Protein AF-A0A968BYQ3-F1 (afdb_monomer_lite)

Sequence (93 aa):
MLQLWFVLDNPSLLNDVLAAWTDAGVRGITILESTGVHRVRSRTSTEDAPFMLGFSRLLRTDQVGHHTLFAVVRDMEVVESVVAATEKVVGDL

Radius of gyration: 17.19 Å; chains: 1; bounding box: 44×25×40 Å

Secondary structure (DSSP, 8-state):
-EEEEEEES-GGGHHHHHHHHHHTT---EEEEEE--HHHHHHHHTTTTS-GGGHHHHHS-----PEEEEEEEESSHHHHHHHHHHHHHHH---

Structure (mmCIF, N/CA/C/O backbone):
data_AF-A0A968BYQ3-F1
#
_entry.id   AF-A0A968BYQ3-F1
#
loop_
_atom_site.grou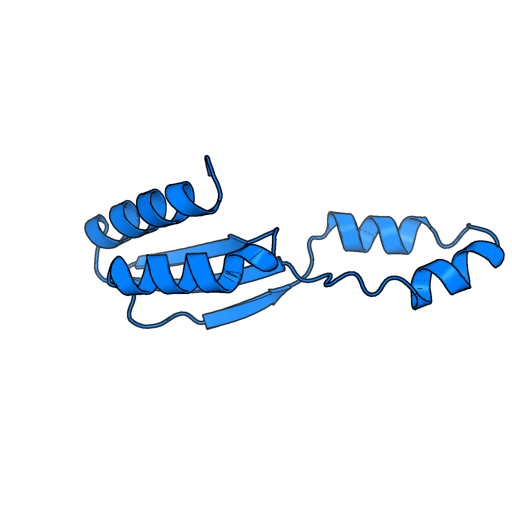p_PDB
_atom_site.id
_atom_site.type_symbol
_atom_site.label_atom_id
_atom_site.label_alt_id
_atom_site.label_comp_id
_atom_site.label_asym_id
_atom_site.label_entity_id
_atom_site.label_seq_id
_atom_site.pdbx_PDB_ins_code
_atom_site.Cartn_x
_atom_site.Cartn_y
_atom_site.Cartn_z
_atom_site.occupancy
_atom_site.B_iso_or_equiv
_atom_site.auth_seq_id
_atom_site.auth_comp_id
_atom_site.auth_asym_id
_atom_site.auth_atom_id
_atom_site.pdbx_PDB_model_num
ATOM 1 N N . MET A 1 1 ? -8.836 5.538 15.601 1.00 88.75 1 MET A N 1
ATOM 2 C CA . MET A 1 1 ? -8.497 5.960 14.226 1.00 88.75 1 MET A CA 1
ATOM 3 C C . MET A 1 1 ? -6.994 5.907 14.077 1.00 88.75 1 MET A C 1
ATOM 5 O O . MET A 1 1 ? -6.304 6.491 14.905 1.00 88.75 1 MET A O 1
ATOM 9 N N . LEU A 1 2 ? -6.512 5.176 13.079 1.00 96.38 2 LEU A N 1
ATOM 10 C CA . LEU A 1 2 ? -5.098 4.900 12.840 1.00 96.38 2 LEU A CA 1
ATOM 11 C C . LEU A 1 2 ? -4.757 5.230 11.390 1.00 96.38 2 LEU A C 1
ATOM 13 O O . LEU A 1 2 ? -5.607 5.107 10.510 1.00 96.38 2 LEU A O 1
ATOM 17 N N . GLN A 1 3 ? -3.517 5.644 11.161 1.00 96.31 3 GLN A N 1
ATOM 18 C CA . GLN A 1 3 ? -3.008 5.985 9.841 1.00 96.31 3 GLN A CA 1
ATOM 19 C C . GLN A 1 3 ? -2.085 4.865 9.349 1.00 96.31 3 GLN A C 1
ATOM 21 O O . GLN A 1 3 ? -1.128 4.511 10.033 1.00 96.31 3 GLN A O 1
ATOM 26 N N . LEU A 1 4 ? -2.347 4.362 8.146 1.00 96.44 4 LEU A N 1
ATOM 27 C CA . LEU A 1 4 ? -1.510 3.401 7.437 1.00 96.44 4 LEU A CA 1
ATOM 28 C C . LEU A 1 4 ? -0.677 4.109 6.371 1.00 96.44 4 LEU A C 1
ATOM 30 O O . LEU A 1 4 ? -1.168 5.016 5.691 1.00 96.44 4 LEU A O 1
ATOM 34 N N . TRP A 1 5 ? 0.580 3.686 6.265 1.00 96.06 5 TRP A N 1
ATOM 35 C CA . TRP A 1 5 ? 1.538 4.104 5.247 1.00 96.06 5 TRP A CA 1
ATOM 36 C C . TRP A 1 5 ? 2.160 2.841 4.676 1.00 96.06 5 TRP A C 1
ATOM 38 O O . TRP A 1 5 ? 2.732 2.049 5.422 1.00 96.06 5 TRP A O 1
ATOM 48 N N . PHE A 1 6 ? 2.055 2.660 3.368 1.00 96.25 6 PHE A N 1
ATOM 49 C CA . PHE A 1 6 ? 2.638 1.516 2.684 1.00 96.25 6 PHE A CA 1
ATOM 50 C C . PHE A 1 6 ? 3.347 1.981 1.419 1.00 96.25 6 PHE A C 1
ATOM 52 O O . PHE A 1 6 ? 2.801 2.782 0.665 1.00 96.25 6 PHE A O 1
ATOM 59 N N . VAL A 1 7 ? 4.571 1.503 1.200 1.00 94.06 7 VAL A N 1
ATOM 60 C CA . VAL A 1 7 ? 5.357 1.812 0.003 1.00 94.06 7 VAL A CA 1
ATOM 61 C C . VAL A 1 7 ? 5.413 0.559 -0.854 1.00 94.06 7 VAL A C 1
ATOM 63 O O . VAL A 1 7 ? 6.066 -0.415 -0.493 1.00 94.06 7 VAL A O 1
ATOM 66 N N . LEU A 1 8 ? 4.740 0.600 -1.999 1.00 93.88 8 LEU A N 1
ATOM 67 C CA . LEU A 1 8 ? 4.746 -0.476 -2.975 1.00 93.88 8 LEU A CA 1
ATOM 68 C C . LEU A 1 8 ? 5.859 -0.244 -4.003 1.00 93.88 8 LEU A C 1
ATOM 70 O O . LEU A 1 8 ? 5.771 0.678 -4.818 1.00 93.88 8 LEU A O 1
ATOM 74 N N . ASP A 1 9 ? 6.892 -1.090 -3.969 1.00 88.88 9 ASP A N 1
ATOM 75 C CA . ASP A 1 9 ? 8.021 -1.017 -4.907 1.00 88.88 9 ASP A CA 1
ATOM 76 C C . ASP A 1 9 ? 7.650 -1.505 -6.313 1.00 88.88 9 ASP A C 1
ATOM 78 O O . ASP A 1 9 ? 8.053 -0.882 -7.293 1.00 88.88 9 ASP A O 1
ATOM 82 N N . ASN A 1 10 ? 6.855 -2.579 -6.406 1.00 89.88 10 ASN A N 1
ATOM 83 C CA . ASN A 1 10 ? 6.427 -3.156 -7.675 1.00 89.88 10 ASN A CA 1
ATOM 84 C C . ASN A 1 10 ? 5.057 -2.595 -8.117 1.00 89.88 10 ASN A C 1
ATOM 86 O O . ASN A 1 10 ? 4.025 -3.062 -7.622 1.00 89.88 10 ASN A O 1
ATOM 90 N N . PRO A 1 11 ? 5.005 -1.654 -9.082 1.00 88.19 11 PRO A N 1
ATOM 91 C CA . PRO A 1 11 ? 3.754 -1.036 -9.522 1.00 88.19 11 PRO A CA 1
ATOM 92 C C . PRO A 1 11 ? 2.789 -2.028 -10.185 1.00 88.19 11 PRO A C 1
ATOM 94 O O . PRO A 1 11 ? 1.586 -1.768 -10.219 1.00 88.19 11 PRO A O 1
ATOM 97 N N . SER A 1 12 ? 3.266 -3.186 -10.666 1.00 91.56 12 SER A N 1
ATOM 98 C CA . SER A 1 12 ? 2.390 -4.193 -11.279 1.00 91.56 12 SER A CA 1
ATOM 99 C C . SER A 1 12 ? 1.385 -4.790 -10.292 1.00 91.56 12 SER A C 1
ATOM 101 O O . SER A 1 12 ? 0.364 -5.311 -10.723 1.00 91.56 12 SER A O 1
ATOM 103 N N . LEU A 1 13 ? 1.672 -4.720 -8.988 1.00 95.38 13 LEU A N 1
ATOM 104 C CA . LEU A 1 13 ? 0.828 -5.268 -7.922 1.00 95.38 13 LEU A CA 1
ATOM 105 C C . LEU A 1 13 ? -0.184 -4.252 -7.379 1.00 95.38 13 LEU A C 1
ATOM 107 O O . LEU A 1 13 ? -0.963 -4.585 -6.490 1.00 95.38 13 LEU A O 1
ATOM 111 N N . LEU A 1 14 ? -0.185 -3.008 -7.875 1.00 95.06 14 LEU A N 1
ATOM 112 C CA . LEU A 1 14 ? -0.989 -1.932 -7.293 1.00 95.06 14 LEU A CA 1
ATOM 113 C C . LEU A 1 14 ? -2.473 -2.291 -7.226 1.00 95.06 14 LEU A C 1
ATOM 115 O O . LEU A 1 14 ? -3.088 -2.145 -6.175 1.00 95.06 14 LEU A O 1
ATOM 119 N N . ASN A 1 15 ? -3.044 -2.764 -8.333 1.00 96.25 15 ASN A N 1
ATOM 120 C CA . ASN A 1 15 ? -4.470 -3.082 -8.391 1.00 96.25 15 ASN A CA 1
ATOM 121 C C . ASN A 1 15 ? -4.840 -4.212 -7.424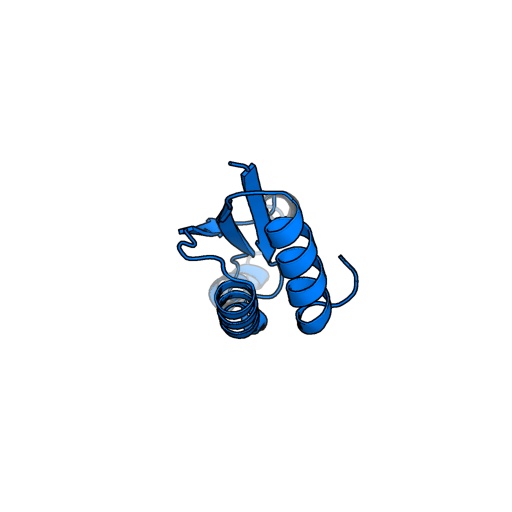 1.00 96.25 15 ASN A C 1
ATOM 123 O O . ASN A 1 15 ? -5.869 -4.122 -6.758 1.00 96.25 15 ASN A O 1
ATOM 127 N N . ASP A 1 16 ? -3.978 -5.221 -7.298 1.00 97.88 16 ASP A N 1
ATOM 128 C CA . ASP A 1 16 ? -4.197 -6.353 -6.398 1.00 97.88 16 ASP A CA 1
ATOM 129 C C . ASP A 1 16 ? -4.142 -5.904 -4.930 1.00 97.88 16 ASP A C 1
ATOM 131 O O . ASP A 1 16 ? -4.999 -6.281 -4.132 1.00 97.88 16 ASP A O 1
ATOM 135 N N . VAL A 1 17 ? -3.199 -5.019 -4.581 1.00 97.81 17 VAL A N 1
ATOM 136 C CA . VAL A 1 17 ? -3.115 -4.412 -3.241 1.00 97.81 17 VAL A CA 1
ATOM 137 C C . VAL A 1 17 ? -4.350 -3.555 -2.943 1.00 97.81 17 VAL A C 1
ATOM 139 O O . VAL A 1 17 ? -4.924 -3.663 -1.861 1.00 97.81 17 VAL A O 1
ATOM 142 N N . LEU A 1 18 ? -4.796 -2.721 -3.888 1.00 97.44 18 LEU A N 1
ATOM 143 C CA . LEU A 1 18 ? -5.979 -1.871 -3.703 1.00 97.44 18 LEU A CA 1
ATOM 144 C C . LEU A 1 18 ? -7.257 -2.697 -3.507 1.00 97.44 18 LEU A C 1
ATOM 146 O O . LEU A 1 18 ? -8.084 -2.349 -2.658 1.00 97.44 18 LEU A O 1
ATOM 150 N N . ALA A 1 19 ? -7.407 -3.791 -4.258 1.00 98.00 19 ALA A N 1
ATOM 151 C CA . ALA A 1 19 ? -8.510 -4.729 -4.087 1.00 98.00 19 ALA A CA 1
ATOM 152 C C . ALA A 1 19 ? -8.452 -5.387 -2.700 1.00 98.00 19 ALA A C 1
ATOM 154 O O . ALA A 1 19 ? -9.419 -5.309 -1.945 1.00 98.00 19 ALA A O 1
ATOM 155 N N . ALA A 1 20 ? -7.287 -5.914 -2.316 1.00 97.94 20 ALA A N 1
ATOM 156 C CA . ALA A 1 20 ? -7.075 -6.552 -1.020 1.00 97.94 20 ALA A CA 1
ATOM 157 C C . ALA A 1 20 ? -7.377 -5.613 0.164 1.00 97.94 20 ALA A C 1
ATOM 159 O O . ALA A 1 20 ? -8.003 -6.021 1.141 1.00 97.94 20 ALA A O 1
ATOM 160 N N . TRP A 1 21 ? -6.980 -4.341 0.078 1.00 97.81 21 TRP A N 1
ATOM 161 C CA . TRP A 1 21 ? -7.265 -3.339 1.112 1.00 97.81 21 TRP A CA 1
ATOM 162 C C . TRP A 1 21 ? -8.753 -2.994 1.183 1.00 97.81 21 TRP A C 1
ATOM 164 O O . TRP A 1 21 ? -9.302 -2.845 2.277 1.00 97.81 21 TRP A O 1
ATOM 174 N N . THR A 1 22 ? -9.413 -2.883 0.029 1.00 96.75 22 THR A N 1
ATOM 175 C CA . THR A 1 22 ? -10.859 -2.636 -0.041 1.00 96.75 22 THR A CA 1
ATOM 176 C C . THR A 1 22 ? -11.636 -3.784 0.606 1.00 96.75 22 THR A C 1
ATOM 178 O O . THR A 1 22 ? -12.499 -3.537 1.452 1.00 96.75 22 THR A O 1
ATOM 181 N N . ASP A 1 23 ? -11.266 -5.028 0.294 1.00 97.38 23 ASP A N 1
ATOM 182 C CA . ASP A 1 23 ? -11.865 -6.240 0.866 1.00 97.38 23 ASP A CA 1
ATOM 183 C C . ASP A 1 23 ? -11.587 -6.378 2.373 1.00 97.38 23 ASP A C 1
ATOM 185 O O . ASP A 1 23 ? -12.451 -6.828 3.127 1.00 97.38 23 ASP A O 1
ATOM 189 N N . ALA A 1 24 ? -10.422 -5.915 2.841 1.00 96.25 24 ALA A N 1
ATOM 190 C CA . ALA A 1 24 ? -10.069 -5.819 4.262 1.00 96.25 24 ALA A CA 1
ATOM 191 C C . ALA A 1 24 ? -10.799 -4.676 5.008 1.00 96.25 24 ALA A C 1
ATOM 193 O O . ALA A 1 24 ? -10.617 -4.487 6.212 1.00 96.25 24 ALA A O 1
ATOM 194 N N . GLY A 1 25 ? -11.645 -3.901 4.319 1.00 94.88 25 GLY A N 1
ATOM 195 C CA . GLY A 1 25 ? -12.495 -2.872 4.920 1.00 94.88 25 GLY A CA 1
ATOM 196 C C . GLY A 1 25 ? -11.913 -1.455 4.904 1.00 94.88 25 GLY A C 1
ATOM 197 O O . GLY A 1 25 ? -12.461 -0.559 5.565 1.00 94.88 25 GLY A O 1
ATOM 198 N N . VAL A 1 26 ? -10.840 -1.209 4.147 1.00 96.88 26 VAL A N 1
ATOM 199 C CA . VAL A 1 26 ? -10.325 0.145 3.905 1.00 96.88 26 VAL A CA 1
ATOM 200 C C . VAL A 1 26 ? -11.242 0.867 2.922 1.00 96.88 26 VAL A C 1
ATOM 202 O O . VAL A 1 26 ? -11.390 0.479 1.772 1.00 96.88 26 VAL A O 1
ATOM 205 N N . ARG A 1 27 ? -11.865 1.961 3.372 1.00 93.31 27 ARG A N 1
ATOM 206 C CA . ARG A 1 27 ? -12.852 2.707 2.565 1.00 93.31 27 ARG A CA 1
ATOM 207 C C . ARG A 1 27 ? -12.256 3.815 1.701 1.00 93.31 27 ARG A C 1
ATOM 209 O O . ARG A 1 27 ? -12.933 4.320 0.814 1.00 93.31 27 ARG A O 1
ATOM 216 N N . GLY A 1 28 ? -11.042 4.254 2.011 1.00 95.06 28 GLY A N 1
ATOM 217 C CA . GLY A 1 28 ? -10.399 5.373 1.337 1.00 95.06 28 GLY A CA 1
ATOM 218 C C . GLY A 1 28 ? -8.894 5.187 1.331 1.00 95.06 28 GLY A C 1
ATOM 219 O O . GLY A 1 28 ? -8.295 4.962 2.384 1.00 95.06 28 GLY A O 1
ATOM 220 N N . ILE A 1 29 ? -8.317 5.277 0.137 1.00 97.44 29 ILE A N 1
ATOM 221 C CA . ILE A 1 29 ? -6.889 5.119 -0.111 1.00 97.44 29 ILE A CA 1
ATOM 222 C C . ILE A 1 29 ? -6.443 6.309 -0.959 1.00 97.44 29 ILE A C 1
ATOM 224 O O . ILE A 1 29 ? -6.998 6.550 -2.030 1.00 97.44 29 ILE A O 1
ATOM 228 N N . THR A 1 30 ? -5.447 7.049 -0.484 1.00 96.44 30 THR A N 1
ATOM 229 C CA . THR A 1 30 ? -4.755 8.074 -1.275 1.00 96.44 30 THR A CA 1
ATOM 230 C C . THR A 1 30 ? -3.453 7.481 -1.788 1.00 96.44 30 THR A C 1
ATOM 232 O O . THR A 1 30 ? -2.711 6.873 -1.018 1.00 96.44 30 THR A O 1
ATOM 235 N N . ILE A 1 31 ? -3.167 7.663 -3.075 1.00 95.06 31 ILE A N 1
ATOM 236 C CA . ILE A 1 31 ? -1.987 7.105 -3.741 1.00 95.06 31 ILE A CA 1
ATOM 237 C C . ILE A 1 31 ? -1.102 8.265 -4.187 1.00 95.06 31 ILE A C 1
ATOM 239 O O . ILE A 1 31 ? -1.578 9.182 -4.856 1.00 95.06 31 ILE A O 1
ATOM 243 N N . LEU A 1 32 ? 0.178 8.220 -3.827 1.00 91.94 32 LEU A N 1
ATOM 244 C CA . LEU A 1 32 ? 1.197 9.134 -4.336 1.00 91.94 32 LEU A CA 1
ATOM 245 C C . LEU A 1 32 ? 2.223 8.356 -5.151 1.00 91.94 32 LEU A C 1
ATOM 247 O O . LEU A 1 32 ? 2.803 7.386 -4.662 1.00 91.94 32 LEU A O 1
ATOM 251 N N . GLU A 1 33 ? 2.491 8.820 -6.365 1.00 86.88 33 GLU A N 1
ATOM 252 C CA . GLU A 1 33 ? 3.666 8.383 -7.111 1.00 86.88 33 GLU A CA 1
ATOM 253 C C . GLU A 1 33 ? 4.913 9.003 -6.477 1.00 86.88 33 GLU A C 1
ATOM 255 O O . GLU A 1 33 ? 4.994 10.217 -6.265 1.00 86.88 33 GLU A O 1
ATOM 260 N N . SER A 1 34 ? 5.884 8.166 -6.129 1.00 80.69 34 SER A N 1
ATOM 261 C CA . SER A 1 34 ? 7.113 8.598 -5.470 1.00 80.69 34 SER A CA 1
ATOM 262 C C . SER A 1 34 ? 8.332 7.861 -6.018 1.00 80.69 34 SER A C 1
ATOM 264 O O . SER A 1 34 ? 8.225 6.906 -6.782 1.00 80.69 34 SER A O 1
ATOM 266 N N . THR A 1 35 ? 9.532 8.307 -5.658 1.00 79.81 35 THR A N 1
ATOM 267 C CA . THR A 1 35 ? 10.777 7.642 -6.062 1.00 79.81 35 THR A CA 1
ATOM 268 C C . THR A 1 35 ? 11.712 7.532 -4.868 1.00 79.81 35 THR A C 1
ATOM 270 O O . THR A 1 35 ? 11.954 8.512 -4.164 1.00 79.81 35 THR A O 1
ATOM 273 N N . GLY A 1 36 ? 12.279 6.343 -4.657 1.00 75.06 36 GLY A N 1
ATOM 274 C CA . GLY A 1 36 ? 13.238 6.098 -3.586 1.00 75.06 36 GLY A CA 1
ATOM 275 C C . GLY A 1 36 ? 14.562 6.848 -3.775 1.00 75.06 36 GLY A C 1
ATOM 276 O O . GLY A 1 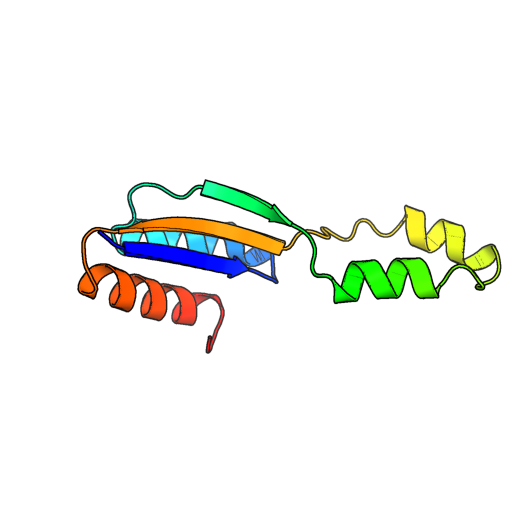36 ? 15.094 6.967 -4.884 1.00 75.06 36 GLY A O 1
ATOM 277 N N . VAL A 1 37 ? 15.151 7.297 -2.663 1.00 78.94 37 VAL A N 1
ATOM 278 C CA . VAL A 1 37 ? 16.396 8.090 -2.644 1.00 78.94 37 VAL A CA 1
ATOM 279 C C . VAL A 1 37 ? 17.581 7.387 -3.314 1.00 78.94 37 VAL A C 1
ATOM 281 O O . VAL A 1 37 ? 18.393 8.040 -3.969 1.00 78.94 37 VAL A O 1
ATOM 284 N N . HIS A 1 38 ? 17.674 6.058 -3.207 1.00 73.94 38 HIS A N 1
ATOM 285 C CA . HIS A 1 38 ? 18.743 5.278 -3.837 1.00 73.94 38 HIS A CA 1
ATOM 286 C C . HIS A 1 38 ? 18.750 5.463 -5.360 1.00 73.94 38 HIS A C 1
ATOM 288 O O . HIS A 1 38 ? 19.800 5.653 -5.969 1.00 73.94 38 HIS A O 1
ATOM 294 N N . ARG A 1 39 ? 17.559 5.497 -5.965 1.0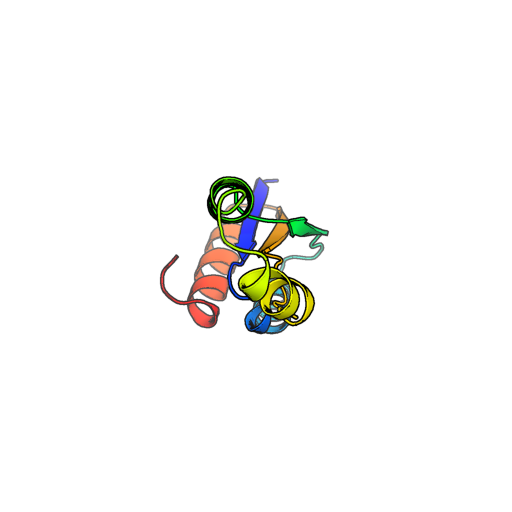0 71.19 39 ARG A N 1
ATOM 295 C CA . ARG A 1 39 ? 17.380 5.654 -7.409 1.00 71.19 39 ARG A CA 1
ATOM 296 C C . ARG A 1 39 ? 17.681 7.076 -7.880 1.00 71.19 39 ARG A C 1
ATOM 298 O O . ARG A 1 39 ? 18.205 7.272 -8.976 1.00 71.19 39 ARG A O 1
ATOM 305 N N . VAL A 1 40 ? 17.386 8.069 -7.041 1.00 71.94 40 VAL A N 1
ATOM 306 C CA . VAL A 1 40 ? 17.782 9.464 -7.285 1.00 71.94 40 VAL A CA 1
ATOM 307 C C . VAL A 1 40 ? 19.307 9.584 -7.269 1.00 71.94 40 VAL A C 1
ATOM 309 O O . VAL A 1 40 ? 19.880 10.130 -8.207 1.00 71.94 40 VAL A O 1
ATOM 312 N N . ARG A 1 41 ? 19.971 9.000 -6.264 1.00 69.44 41 ARG A N 1
ATOM 313 C CA . ARG A 1 41 ? 21.437 9.029 -6.136 1.00 69.44 41 ARG A CA 1
ATOM 314 C C . ARG A 1 41 ? 22.153 8.284 -7.262 1.00 69.44 41 ARG A C 1
ATOM 316 O O . ARG A 1 41 ? 23.120 8.802 -7.805 1.00 69.44 41 ARG A O 1
ATOM 323 N N . SER A 1 42 ? 21.662 7.118 -7.686 1.00 65.56 42 SER A N 1
ATOM 324 C CA . SER A 1 42 ? 22.264 6.396 -8.818 1.00 65.56 42 SER A CA 1
ATOM 325 C C . SER A 1 42 ? 22.193 7.194 -10.128 1.00 65.56 42 SER A C 1
ATOM 327 O O . SER A 1 42 ? 23.073 7.081 -10.980 1.00 65.56 42 SER A O 1
ATOM 329 N N . ARG A 1 43 ? 21.153 8.023 -10.299 1.00 62.56 43 ARG A N 1
ATOM 330 C CA . ARG A 1 43 ? 20.977 8.876 -11.484 1.00 62.56 43 ARG A CA 1
ATOM 331 C C . ARG A 1 43 ? 21.935 10.066 -11.528 1.00 62.56 43 ARG A C 1
ATOM 333 O O . ARG A 1 43 ? 22.292 10.452 -12.644 1.00 62.56 43 ARG A O 1
ATOM 340 N N . THR A 1 44 ? 22.313 10.622 -10.376 1.00 59.91 44 THR A N 1
ATOM 341 C CA . THR A 1 44 ? 23.266 11.741 -10.249 1.00 59.91 44 THR A CA 1
ATOM 342 C C . THR A 1 44 ? 24.721 11.273 -10.210 1.00 59.91 44 THR A C 1
ATOM 344 O O . THR A 1 44 ? 25.575 11.911 -10.806 1.00 59.91 44 THR A O 1
ATOM 347 N N . SER A 1 45 ? 25.029 10.107 -9.632 1.00 57.94 45 SER A N 1
ATOM 348 C CA . SER A 1 45 ? 26.400 9.554 -9.642 1.00 57.94 45 SER A CA 1
ATOM 349 C C . SER A 1 45 ? 26.896 9.084 -11.021 1.00 57.94 45 SER A C 1
ATOM 351 O O . SER A 1 45 ? 28.053 8.704 -11.151 1.00 57.94 45 SER A O 1
ATOM 353 N N . THR A 1 46 ? 26.039 9.088 -12.049 1.00 54.44 46 THR A N 1
ATOM 354 C CA . THR A 1 46 ? 26.386 8.693 -13.431 1.00 54.44 46 THR A CA 1
ATOM 355 C C . THR A 1 46 ? 26.688 9.908 -14.330 1.00 54.44 46 THR A C 1
ATOM 357 O O . THR A 1 46 ? 26.818 9.759 -15.541 1.00 54.44 46 THR A O 1
ATOM 360 N N . GLU A 1 47 ? 26.784 11.122 -13.775 1.00 52.62 47 GLU A N 1
ATOM 361 C CA . GLU A 1 47 ? 27.054 12.352 -14.545 1.00 52.62 47 GLU A CA 1
ATOM 362 C C . GLU A 1 47 ? 28.441 12.378 -15.225 1.00 52.62 47 GLU A C 1
ATOM 364 O O . GLU A 1 47 ? 28.616 13.114 -16.191 1.00 52.62 47 GLU A O 1
ATOM 369 N N . ASP A 1 48 ? 29.370 11.495 -14.837 1.00 51.97 48 ASP A N 1
ATOM 370 C CA . ASP A 1 48 ? 30.701 11.354 -15.461 1.00 51.97 48 ASP A CA 1
ATOM 371 C C . ASP A 1 48 ? 30.774 10.293 -16.581 1.00 51.97 48 ASP A C 1
ATOM 373 O O . ASP A 1 48 ? 31.855 9.985 -17.092 1.00 51.97 48 ASP A O 1
ATOM 377 N N . ALA A 1 49 ? 29.651 9.682 -16.973 1.00 55.53 49 ALA A N 1
ATOM 378 C CA . ALA A 1 49 ? 29.673 8.594 -17.948 1.00 55.53 49 ALA A CA 1
ATOM 379 C C . ALA A 1 49 ? 29.540 9.092 -19.407 1.00 55.53 49 ALA A C 1
ATOM 381 O O . ALA A 1 49 ? 28.712 9.960 -19.696 1.00 55.53 49 ALA A O 1
ATOM 382 N N . PRO A 1 50 ? 30.321 8.539 -20.361 1.00 51.81 50 PRO A N 1
ATOM 383 C CA . PRO A 1 50 ? 30.386 9.036 -21.732 1.00 51.81 50 PRO A CA 1
ATOM 384 C C . PRO A 1 50 ? 29.021 9.036 -22.435 1.00 51.81 50 PRO A C 1
ATOM 386 O O . PRO A 1 50 ? 28.219 8.112 -22.293 1.00 51.81 50 PRO A O 1
ATOM 389 N N . PHE A 1 51 ? 28.811 10.066 -23.262 1.00 53.03 51 PHE A N 1
ATOM 390 C CA . PHE A 1 51 ? 27.589 10.431 -24.003 1.00 53.03 51 PHE A CA 1
ATOM 391 C C . PHE A 1 51 ? 26.840 9.269 -24.702 1.00 53.03 51 PHE A C 1
ATOM 393 O O . PHE A 1 51 ? 25.639 9.366 -24.949 1.00 53.03 51 PHE A O 1
ATOM 400 N N . MET A 1 52 ? 27.511 8.142 -24.978 1.00 51.84 52 MET A N 1
ATOM 401 C CA . MET A 1 52 ? 26.905 6.904 -25.494 1.00 51.84 52 MET A CA 1
ATOM 402 C C . MET A 1 52 ? 25.844 6.284 -24.560 1.00 51.84 52 MET A C 1
ATOM 404 O O . MET A 1 52 ? 24.964 5.572 -25.041 1.00 51.84 52 MET A O 1
ATOM 408 N N . LEU A 1 53 ? 25.857 6.584 -23.255 1.00 53.50 53 LEU A N 1
ATOM 409 C CA . LEU A 1 53 ? 24.828 6.133 -22.301 1.00 53.50 53 LEU A CA 1
ATOM 410 C C . LEU A 1 53 ? 23.576 7.039 -22.247 1.00 53.50 53 LEU A C 1
ATOM 412 O O . LEU A 1 53 ? 22.621 6.731 -21.535 1.00 53.50 53 LEU A O 1
ATOM 416 N N . GLY A 1 54 ? 23.546 8.154 -22.988 1.00 53.84 54 GLY A N 1
ATOM 417 C CA . GLY A 1 54 ? 22.435 9.117 -22.960 1.00 53.84 54 GLY A CA 1
ATOM 418 C C . GLY A 1 54 ? 21.153 8.626 -23.646 1.00 53.84 54 GLY A C 1
ATOM 419 O O . GLY A 1 54 ? 20.053 8.876 -23.156 1.00 53.84 54 GLY A O 1
ATOM 420 N N . PHE A 1 55 ? 21.270 7.861 -24.737 1.00 52.03 55 PHE A N 1
ATOM 421 C CA . PHE A 1 55 ? 20.103 7.334 -25.460 1.00 52.03 55 PHE A CA 1
ATOM 422 C C . PHE A 1 55 ? 19.409 6.192 -24.711 1.00 52.03 55 PHE A C 1
ATOM 424 O O . PHE A 1 55 ? 18.182 6.136 -24.685 1.00 52.03 55 PHE A O 1
ATOM 431 N N . SER A 1 56 ? 20.156 5.327 -24.017 1.00 53.94 56 SER A N 1
ATOM 432 C CA . SER A 1 56 ? 19.563 4.296 -23.152 1.00 53.94 56 SER A CA 1
ATOM 433 C C . SER A 1 56 ? 18.846 4.896 -21.936 1.00 53.94 56 SER A C 1
ATOM 435 O O . SER A 1 56 ? 17.925 4.276 -21.416 1.00 53.94 56 SER A O 1
ATOM 437 N N . ARG A 1 57 ? 19.204 6.116 -21.509 1.00 53.62 57 ARG A N 1
ATOM 438 C CA . ARG A 1 57 ? 18.519 6.869 -20.442 1.00 53.62 57 ARG A CA 1
ATOM 439 C C . ARG A 1 57 ? 17.173 7.454 -20.889 1.00 53.62 57 ARG A C 1
ATOM 441 O O . ARG A 1 57 ? 16.259 7.487 -20.077 1.00 53.62 57 ARG A O 1
ATOM 448 N N . LEU A 1 58 ? 17.040 7.868 -22.153 1.00 52.56 58 LEU A N 1
ATOM 449 C CA . LEU A 1 58 ? 15.765 8.312 -22.749 1.00 52.56 58 LEU A CA 1
ATOM 450 C C . LEU A 1 58 ? 14.839 7.136 -23.097 1.00 52.56 58 LEU A C 1
ATOM 452 O O . LEU A 1 58 ? 13.622 7.271 -23.038 1.00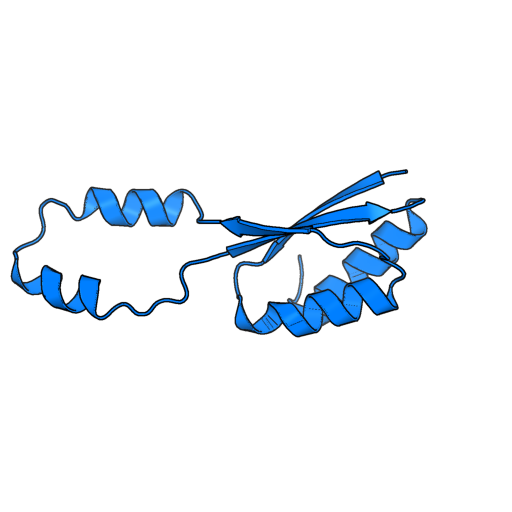 52.56 58 LEU A O 1
ATOM 456 N N . LEU A 1 59 ? 15.421 5.980 -23.435 1.00 53.38 59 LEU A N 1
ATOM 457 C CA . LEU A 1 59 ? 14.703 4.734 -23.733 1.00 53.38 59 LEU A CA 1
ATOM 458 C C . LEU A 1 59 ? 14.364 3.906 -22.486 1.00 53.38 59 LEU A C 1
ATOM 460 O O . LEU A 1 59 ? 13.673 2.893 -22.592 1.00 53.38 59 LEU A O 1
ATOM 464 N N . ARG A 1 60 ? 14.823 4.320 -21.298 1.00 52.34 60 ARG A N 1
ATOM 465 C CA . ARG A 1 60 ? 14.308 3.802 -20.030 1.00 52.34 60 ARG A CA 1
ATOM 466 C C . ARG A 1 60 ? 12.906 4.368 -19.822 1.00 52.34 60 ARG A C 1
ATOM 468 O O . ARG A 1 60 ? 12.695 5.327 -19.095 1.00 52.34 60 ARG A O 1
ATOM 475 N N . THR A 1 61 ? 11.938 3.727 -20.468 1.00 47.72 61 THR A N 1
ATOM 476 C CA . THR A 1 61 ? 10.540 3.683 -20.029 1.00 47.72 61 THR A CA 1
ATOM 477 C C . THR A 1 61 ? 10.459 2.767 -18.805 1.00 47.72 61 THR A C 1
ATOM 479 O O . THR A 1 61 ? 9.686 1.811 -18.784 1.00 47.72 61 THR A O 1
ATOM 482 N N . ASP A 1 62 ? 11.320 2.961 -17.797 1.00 50.78 62 ASP A N 1
ATOM 483 C CA . ASP A 1 62 ? 11.032 2.339 -16.517 1.00 50.78 62 ASP A CA 1
ATOM 484 C C . ASP A 1 62 ? 9.761 3.022 -15.989 1.00 50.78 62 ASP A C 1
ATOM 486 O O . ASP A 1 62 ? 9.613 4.241 -16.031 1.00 50.78 62 ASP A O 1
ATOM 490 N N . GLN A 1 63 ? 8.769 2.248 -15.572 1.00 52.28 63 GLN A N 1
ATOM 491 C CA . GLN A 1 63 ? 7.696 2.779 -14.740 1.00 52.28 63 GLN A CA 1
ATOM 492 C C . GLN A 1 63 ? 8.352 3.058 -13.380 1.00 52.28 63 GLN A C 1
ATOM 494 O O . GLN A 1 63 ? 8.478 2.166 -12.551 1.00 52.28 63 GLN A O 1
ATOM 499 N N . VAL A 1 64 ? 8.953 4.241 -13.211 1.00 54.62 64 VAL A N 1
ATOM 500 C CA . VAL A 1 64 ? 9.970 4.496 -12.158 1.00 54.62 64 VAL A CA 1
ATOM 501 C C . VAL A 1 64 ? 9.390 4.908 -10.807 1.00 54.62 64 VAL A C 1
ATOM 503 O O . VAL A 1 64 ? 10.098 5.466 -9.962 1.00 54.62 64 VAL A O 1
ATOM 506 N N . GLY A 1 65 ? 8.096 4.702 -10.619 1.00 66.88 65 GLY A N 1
ATOM 507 C CA . GLY A 1 65 ? 7.395 5.092 -9.411 1.00 66.88 65 GLY A CA 1
ATOM 508 C C . GLY A 1 65 ? 7.301 3.931 -8.435 1.00 66.88 65 GLY A C 1
ATOM 509 O O . GLY A 1 65 ? 6.942 2.824 -8.823 1.00 66.88 65 GLY A O 1
ATOM 510 N N . HIS A 1 66 ? 7.565 4.197 -7.162 1.00 81.69 66 HIS A N 1
ATOM 511 C CA . HIS A 1 66 ? 6.881 3.469 -6.102 1.00 81.69 66 HIS A CA 1
ATOM 512 C C . HIS A 1 66 ? 5.518 4.118 -5.907 1.00 81.69 66 HIS A C 1
ATOM 514 O O . HIS A 1 66 ? 5.366 5.331 -6.090 1.00 81.69 66 HIS A O 1
ATOM 520 N N . HIS A 1 67 ? 4.543 3.330 -5.484 1.00 90.81 67 HIS A N 1
ATOM 521 C CA . HIS A 1 67 ? 3.256 3.862 -5.066 1.00 90.81 67 HIS A CA 1
ATOM 522 C C . HIS A 1 67 ? 3.247 3.918 -3.546 1.00 90.81 67 HIS A C 1
ATOM 524 O O . HIS A 1 67 ? 3.360 2.891 -2.883 1.00 90.81 67 HIS A O 1
ATOM 530 N N . THR A 1 68 ? 3.122 5.116 -2.986 1.00 94.12 68 THR A N 1
ATOM 531 C CA . THR A 1 68 ? 2.927 5.288 -1.546 1.00 94.12 68 THR A CA 1
ATOM 532 C C . THR A 1 68 ? 1.437 5.395 -1.272 1.00 94.12 68 THR A C 1
ATOM 534 O O . THR A 1 68 ? 0.784 6.339 -1.721 1.00 94.12 68 THR A O 1
ATOM 537 N N . LEU A 1 69 ? 0.901 4.414 -0.555 1.00 96.19 69 LEU A N 1
ATOM 538 C CA . LEU A 1 69 ? -0.503 4.312 -0.192 1.00 96.19 69 LEU A CA 1
ATOM 539 C C . LEU A 1 69 ? -0.707 4.842 1.228 1.00 96.19 69 LEU A C 1
ATOM 541 O O . LEU A 1 69 ? 0.011 4.473 2.161 1.00 96.19 69 LEU A O 1
ATOM 545 N N . PHE A 1 70 ? -1.729 5.676 1.382 1.00 97.00 70 PHE A N 1
ATOM 546 C CA . PHE A 1 70 ? -2.175 6.231 2.653 1.00 97.00 70 PHE A CA 1
ATOM 547 C C . PHE A 1 70 ? -3.620 5.837 2.896 1.00 97.00 70 PHE A C 1
ATOM 549 O O . PHE A 1 70 ? -4.470 6.049 2.030 1.00 97.00 70 PHE A O 1
ATOM 556 N N . ALA A 1 71 ? -3.920 5.347 4.092 1.00 97.38 71 ALA A N 1
ATOM 557 C CA . ALA A 1 71 ? -5.292 5.068 4.493 1.00 97.38 71 ALA A CA 1
ATOM 558 C C . ALA A 1 71 ? -5.520 5.415 5.963 1.00 97.38 71 ALA A C 1
ATOM 560 O O . ALA A 1 71 ? -4.612 5.315 6.787 1.00 97.38 71 ALA A O 1
ATOM 561 N N . VAL A 1 72 ? -6.753 5.795 6.292 1.00 97.06 72 VAL A N 1
ATOM 562 C CA . VAL A 1 72 ? -7.204 5.964 7.676 1.00 97.06 72 VAL A CA 1
ATOM 563 C C . VAL A 1 72 ? -8.167 4.835 8.007 1.00 97.06 72 VAL A C 1
ATOM 565 O O . VAL A 1 72 ? -9.203 4.682 7.356 1.00 97.06 72 VAL A O 1
ATOM 568 N N . VAL A 1 73 ? -7.851 4.071 9.047 1.00 96.25 73 VAL A N 1
ATOM 569 C CA . VAL A 1 73 ? -8.657 2.936 9.512 1.00 96.25 73 VAL A CA 1
ATOM 570 C C . VAL A 1 73 ? -9.161 3.160 10.937 1.00 96.25 73 VAL A C 1
ATOM 572 O O . VAL A 1 73 ? -8.710 4.059 11.656 1.00 96.25 73 VAL A O 1
ATOM 575 N N . ARG A 1 74 ? -10.180 2.398 11.341 1.00 94.38 74 ARG A N 1
ATOM 576 C CA . ARG A 1 74 ? -10.900 2.635 12.603 1.00 94.38 74 ARG A CA 1
ATOM 577 C C . ARG A 1 74 ? -10.091 2.186 13.821 1.00 94.38 74 ARG A C 1
ATOM 579 O O . ARG A 1 74 ? -9.954 2.970 14.768 1.00 94.38 74 ARG A O 1
ATOM 586 N N . ASP A 1 75 ? -9.510 0.999 13.743 1.00 95.81 75 ASP A N 1
ATOM 587 C CA . ASP A 1 75 ? -8.925 0.245 14.851 1.00 95.81 75 ASP A CA 1
ATOM 588 C C .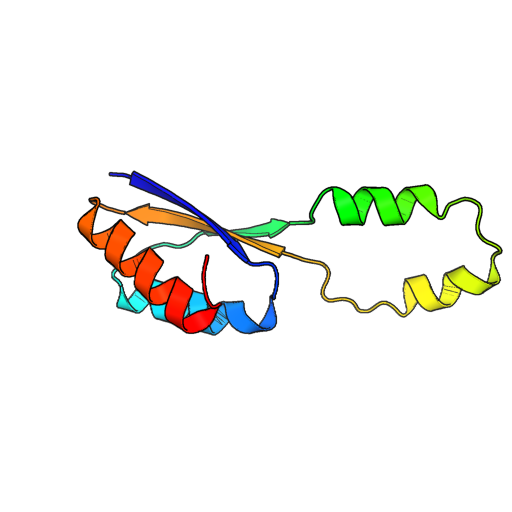 ASP A 1 75 ? -7.826 -0.712 14.347 1.00 95.81 75 ASP A C 1
ATOM 590 O O . ASP A 1 75 ? -7.555 -0.784 13.147 1.00 95.81 75 ASP A O 1
ATOM 594 N N . MET A 1 76 ? -7.157 -1.389 15.285 1.00 96.44 76 MET A N 1
ATOM 595 C CA . MET A 1 76 ? -6.050 -2.310 15.003 1.00 96.44 76 MET A CA 1
ATOM 596 C C . MET A 1 76 ? -6.489 -3.604 14.314 1.00 96.44 76 MET A C 1
ATOM 598 O O . MET A 1 76 ? -5.693 -4.178 13.584 1.00 96.44 76 MET A O 1
ATOM 602 N N . GLU A 1 77 ? -7.738 -4.038 14.481 1.00 96.56 77 GLU A N 1
ATOM 603 C CA . GLU A 1 77 ? -8.243 -5.249 13.823 1.00 96.56 77 GLU A CA 1
ATOM 604 C C . GLU A 1 77 ? -8.230 -5.069 12.297 1.00 96.56 77 GLU A C 1
ATOM 606 O O . GLU A 1 77 ? -7.755 -5.932 11.556 1.00 96.56 77 GLU A O 1
ATOM 611 N N . VAL A 1 78 ? -8.642 -3.888 11.819 1.00 96.25 78 VAL A N 1
ATOM 612 C CA . VAL A 1 78 ? -8.518 -3.537 10.395 1.00 96.25 78 VAL A CA 1
ATOM 613 C C . VAL A 1 78 ? -7.051 -3.447 9.964 1.00 96.25 78 VAL A C 1
ATOM 615 O O . VAL A 1 78 ? -6.724 -3.856 8.855 1.00 96.25 78 VAL A O 1
ATOM 618 N N . VAL A 1 79 ? -6.150 -2.941 10.815 1.00 97.00 79 VAL A N 1
ATOM 619 C CA . VAL A 1 79 ? -4.709 -2.884 10.498 1.00 97.00 79 VAL A CA 1
ATOM 620 C C . VAL A 1 79 ? -4.147 -4.285 10.269 1.00 97.00 79 VAL A C 1
ATOM 622 O O . VAL A 1 79 ? -3.518 -4.521 9.242 1.00 97.00 79 VAL A O 1
ATOM 625 N N . GLU A 1 80 ? -4.401 -5.216 11.187 1.00 96.81 80 GLU A N 1
ATOM 626 C CA . GLU A 1 80 ? -3.931 -6.602 11.090 1.00 96.81 80 GLU A CA 1
ATOM 627 C C . GLU A 1 80 ? -4.498 -7.302 9.850 1.00 96.81 80 GLU A C 1
ATOM 629 O O . GLU A 1 80 ? -3.766 -7.980 9.126 1.00 96.81 80 GLU A O 1
ATOM 634 N N . SER A 1 81 ? -5.779 -7.069 9.547 1.00 97.25 81 SER A N 1
ATOM 635 C CA . SER A 1 81 ? -6.408 -7.573 8.324 1.00 97.25 81 SER A CA 1
ATOM 636 C C . SER A 1 81 ? -5.724 -7.039 7.061 1.00 97.25 81 SER A C 1
ATOM 638 O O . SER A 1 81 ? -5.425 -7.812 6.150 1.00 97.25 81 SER A O 1
ATOM 640 N N . VAL A 1 82 ? -5.416 -5.738 7.021 1.00 97.69 82 VAL A N 1
ATOM 641 C CA . VAL A 1 82 ? -4.733 -5.098 5.888 1.00 97.69 82 VAL A CA 1
ATOM 642 C C . VAL A 1 82 ? -3.306 -5.614 5.722 1.00 97.69 82 VAL A C 1
ATOM 644 O O . VAL A 1 82 ? -2.897 -5.878 4.592 1.00 97.69 82 VAL A O 1
ATOM 647 N N . VAL A 1 83 ? -2.555 -5.796 6.811 1.00 97.31 83 VAL A N 1
ATOM 648 C CA . VAL A 1 83 ? -1.192 -6.356 6.769 1.00 97.31 83 VAL A CA 1
ATOM 649 C C . VAL A 1 83 ? -1.224 -7.765 6.179 1.00 97.31 83 VAL A C 1
ATOM 651 O O . VAL A 1 83 ? -0.603 -8.000 5.145 1.00 97.31 83 VAL A O 1
ATOM 654 N N . ALA A 1 84 ? -2.052 -8.655 6.731 1.00 97.75 84 ALA A N 1
ATOM 655 C CA . ALA A 1 84 ? -2.167 -10.029 6.244 1.00 97.75 84 ALA A CA 1
ATOM 656 C C . ALA A 1 84 ? -2.673 -10.107 4.790 1.00 97.75 84 ALA A C 1
ATOM 658 O O . ALA A 1 84 ? -2.285 -10.995 4.029 1.00 97.75 84 ALA A O 1
ATOM 659 N N . ALA A 1 85 ? -3.565 -9.200 4.384 1.00 97.56 85 ALA A N 1
ATOM 660 C CA . ALA A 1 85 ? -4.034 -9.112 3.004 1.00 97.56 85 ALA A CA 1
ATOM 661 C C . ALA A 1 85 ? -2.931 -8.611 2.057 1.00 97.56 85 ALA A C 1
ATOM 663 O O . ALA A 1 85 ? -2.814 -9.111 0.941 1.00 97.56 85 ALA A O 1
ATOM 664 N N . THR A 1 86 ? -2.098 -7.674 2.514 1.00 97.75 86 THR A N 1
ATOM 665 C CA . THR A 1 86 ? -0.954 -7.159 1.751 1.00 97.75 86 THR A CA 1
ATOM 666 C C . THR A 1 86 ? 0.098 -8.245 1.558 1.00 97.75 86 THR A C 1
ATOM 668 O O . THR A 1 86 ? 0.524 -8.465 0.426 1.00 97.75 86 THR A O 1
ATOM 671 N N . GLU A 1 87 ? 0.450 -8.981 2.614 1.00 97.50 87 GLU A N 1
ATOM 672 C CA . GLU A 1 87 ? 1.457 -10.051 2.556 1.00 97.50 87 GLU A CA 1
ATOM 673 C C . GLU A 1 87 ? 1.083 -11.167 1.572 1.00 97.50 87 GLU A C 1
ATOM 675 O O . GLU A 1 87 ? 1.929 -11.711 0.864 1.00 97.50 87 GLU A O 1
ATOM 680 N N . LYS A 1 88 ? -0.213 -11.476 1.446 1.00 97.56 88 LYS A N 1
ATOM 681 C CA . LYS A 1 88 ? -0.706 -12.437 0.443 1.00 97.56 88 LYS A CA 1
ATOM 682 C C . LYS A 1 88 ? -0.451 -11.997 -0.999 1.00 97.56 88 LYS A C 1
ATOM 684 O O . LYS A 1 88 ? -0.390 -12.855 -1.876 1.00 97.56 88 LYS A O 1
ATOM 689 N N . VAL A 1 89 ? -0.351 -10.691 -1.247 1.00 97.25 89 VAL A N 1
ATOM 690 C CA . VAL A 1 89 ? -0.134 -10.120 -2.584 1.00 97.25 89 VAL A CA 1
ATOM 691 C C . VAL A 1 89 ? 1.351 -9.904 -2.852 1.00 97.25 89 VAL A C 1
ATOM 693 O O . VAL A 1 89 ? 1.838 -10.264 -3.923 1.00 97.25 89 VAL A O 1
ATOM 696 N N . VAL A 1 90 ? 2.072 -9.301 -1.904 1.00 96.12 90 VAL A N 1
ATOM 697 C CA . VAL A 1 90 ? 3.455 -8.843 -2.126 1.00 96.12 90 VAL A CA 1
ATOM 698 C C . VAL A 1 90 ? 4.521 -9.791 -1.572 1.00 96.12 90 VAL A C 1
ATOM 700 O O . VAL A 1 90 ? 5.691 -9.638 -1.914 1.00 96.12 90 VAL A O 1
ATOM 703 N N . GLY A 1 91 ? 4.128 -10.788 -0.776 1.00 93.69 91 GLY A N 1
ATOM 704 C CA . GLY A 1 91 ? 5.036 -11.626 0.006 1.00 93.69 91 GLY A CA 1
ATOM 705 C C . GLY A 1 91 ? 5.253 -11.078 1.417 1.00 93.69 91 GLY A C 1
ATOM 706 O O . GLY A 1 91 ? 4.535 -10.191 1.861 1.00 93.69 91 GLY A O 1
ATOM 707 N N . ASP A 1 92 ? 6.238 -11.628 2.121 1.00 88.38 92 ASP A N 1
ATOM 708 C CA . ASP A 1 92 ? 6.598 -11.206 3.481 1.00 88.38 92 ASP A CA 1
ATOM 709 C C . ASP A 1 92 ? 7.001 -9.717 3.503 1.00 88.38 92 ASP A C 1
ATOM 711 O O . ASP A 1 92 ? 7.815 -9.292 2.673 1.00 88.38 92 ASP A O 1
ATOM 715 N N . LEU A 1 93 ? 6.379 -8.937 4.396 1.00 81.56 93 LEU A N 1
ATOM 716 C CA . LEU A 1 93 ? 6.565 -7.483 4.524 1.00 81.56 93 LEU A CA 1
ATOM 717 C C . LEU A 1 93 ? 7.777 -7.097 5.382 1.00 81.56 93 LEU A C 1
ATOM 719 O O . LEU A 1 93 ? 8.077 -7.789 6.377 1.00 81.56 93 LEU A O 1
#

Foldseek 3Di:
DDKDKDWAQDPVLVVQLVVQLVVLPFPDKDKDWDADPVVVVVVVVCPPPDPVCVVVVVVPPPPRTIIIIMTDDDDVSSVVSSQVSVCVRPNDD

pLDDT: mean 82.85, std 17.87, range [47.72, 98.0]